Protein AF-A0A9E5FFI0-F1 (afdb_monomer_lite)

pLDDT: mean 87.16, std 18.28, range [44.31, 98.38]

Sequence (110 aa):
LERSYRDVLLSYFRDPPAANQAIESFVNTAFFSDLPIPKAVEIHMNLVDGWSKQLLLEGHKSEFLQDYRLALLDVIAHLCEMYRRSIPPDGASGQQGRLRDPYIRQAEMS

Structure (mmCIF, N/CA/C/O backbone):
data_AF-A0A9E5FFI0-F1
#
_entry.id   AF-A0A9E5FFI0-F1
#
loop_
_atom_site.group_PDB
_atom_site.id
_atom_site.type_symbol
_atom_site.label_atom_id
_atom_site.label_alt_id
_atom_site.label_comp_id
_atom_site.label_asym_id
_atom_site.label_entity_id
_atom_site.label_seq_id
_atom_site.pdbx_PDB_ins_code
_atom_site.Cartn_x
_atom_site.Cartn_y
_atom_site.Cartn_z
_atom_site.occupancy
_atom_site.B_iso_or_equiv
_atom_site.auth_seq_id
_atom_site.auth_comp_id
_atom_site.auth_asym_id
_atom_site.auth_atom_id
_atom_site.pdbx_PDB_model_num
ATOM 1 N N . LEU A 1 1 ? 3.965 -9.416 1.006 1.00 89.38 1 LEU A N 1
ATOM 2 C CA . LEU A 1 1 ? 3.607 -8.076 0.487 1.00 89.38 1 LEU A CA 1
ATOM 3 C C . LEU A 1 1 ? 2.566 -7.381 1.360 1.00 89.38 1 LEU A C 1
ATOM 5 O O . LEU A 1 1 ? 2.850 -6.279 1.797 1.00 89.38 1 LEU A O 1
ATOM 9 N N . GLU A 1 2 ? 1.442 -8.019 1.711 1.00 94.56 2 GLU A N 1
ATOM 10 C CA . GLU A 1 2 ? 0.411 -7.404 2.578 1.00 94.56 2 GLU A CA 1
ATOM 11 C C . GLU A 1 2 ? 0.945 -6.861 3.909 1.00 94.56 2 GLU A C 1
ATOM 13 O O . GLU A 1 2 ? 0.635 -5.734 4.267 1.00 94.56 2 GLU A O 1
ATOM 18 N N . ARG A 1 3 ? 1.796 -7.618 4.620 1.00 95.62 3 ARG A N 1
ATOM 19 C CA . ARG A 1 3 ? 2.419 -7.149 5.872 1.00 95.62 3 ARG A CA 1
ATOM 20 C C . ARG A 1 3 ? 3.229 -5.862 5.677 1.00 95.62 3 ARG A C 1
ATOM 22 O O . ARG A 1 3 ? 3.053 -4.922 6.431 1.00 95.62 3 ARG A O 1
ATOM 29 N N . SER A 1 4 ? 4.058 -5.813 4.638 1.00 96.25 4 SER A N 1
ATOM 30 C CA . SER A 1 4 ? 4.871 -4.633 4.320 1.00 96.25 4 SER A CA 1
ATOM 31 C C . SER A 1 4 ? 4.001 -3.446 3.888 1.00 96.25 4 SER A C 1
ATOM 33 O O . SER A 1 4 ? 4.243 -2.325 4.319 1.00 96.25 4 SER A O 1
ATOM 35 N N . TYR A 1 5 ? 2.928 -3.683 3.127 1.00 97.94 5 TYR A N 1
ATOM 36 C CA . TYR A 1 5 ? 1.969 -2.629 2.785 1.00 97.94 5 TYR A CA 1
ATOM 37 C C . TYR A 1 5 ? 1.193 -2.131 4.014 1.00 97.94 5 TYR A C 1
ATOM 39 O O . TYR A 1 5 ? 0.910 -0.945 4.149 1.00 97.94 5 TYR A O 1
ATOM 47 N N . ARG A 1 6 ? 0.877 -3.022 4.957 1.00 97.62 6 ARG A N 1
ATOM 48 C CA . ARG A 1 6 ? 0.283 -2.648 6.243 1.00 97.62 6 ARG A CA 1
ATOM 49 C C . ARG A 1 6 ? 1.204 -1.705 7.018 1.00 97.62 6 ARG A C 1
ATOM 51 O O . ARG A 1 6 ? 0.713 -0.734 7.586 1.00 97.62 6 ARG A O 1
ATOM 58 N N . ASP A 1 7 ? 2.511 -1.957 7.006 1.00 97.56 7 ASP A N 1
ATOM 59 C CA . ASP A 1 7 ? 3.501 -1.091 7.655 1.00 97.56 7 ASP A CA 1
ATOM 60 C C . ASP A 1 7 ? 3.550 0.304 7.007 1.00 97.56 7 ASP A C 1
ATOM 62 O O . ASP A 1 7 ? 3.625 1.296 7.733 1.00 97.56 7 ASP A O 1
ATOM 66 N N . VAL A 1 8 ? 3.399 0.401 5.675 1.00 98.12 8 VAL A N 1
ATOM 67 C CA . VAL A 1 8 ? 3.214 1.686 4.968 1.00 98.12 8 VAL A CA 1
ATOM 68 C C . VAL A 1 8 ? 2.024 2.440 5.551 1.00 98.12 8 VAL A C 1
ATOM 70 O O . VAL A 1 8 ? 2.175 3.557 6.031 1.00 98.12 8 VAL A O 1
ATOM 73 N N . LEU A 1 9 ? 0.844 1.820 5.578 1.00 97.69 9 LEU A N 1
ATOM 74 C CA . LEU A 1 9 ? -0.371 2.486 6.053 1.00 97.69 9 LEU A CA 1
ATOM 75 C C . LEU A 1 9 ? -0.285 2.887 7.539 1.00 97.69 9 LEU A C 1
ATOM 77 O O . LEU A 1 9 ? -0.716 3.971 7.921 1.00 97.69 9 LEU A O 1
ATOM 81 N N . LEU A 1 10 ? 0.295 2.047 8.398 1.00 96.81 10 LEU A N 1
ATOM 82 C CA . LEU A 1 10 ? 0.407 2.346 9.832 1.00 96.81 10 LEU A CA 1
ATOM 83 C C . LEU A 1 10 ? 1.400 3.475 10.146 1.00 96.81 10 LEU A C 1
ATOM 85 O O . LEU A 1 10 ? 1.272 4.131 11.182 1.00 96.81 10 LEU A O 1
ATOM 89 N N . SER A 1 11 ? 2.395 3.683 9.284 1.00 97.50 11 SER A N 1
ATOM 90 C CA . SER A 1 11 ? 3.410 4.729 9.445 1.00 97.50 11 SER A CA 1
ATOM 91 C C . SER A 1 11 ? 3.055 6.030 8.716 1.00 97.50 11 SER A C 1
ATOM 93 O O . SER A 1 11 ? 3.436 7.093 9.202 1.00 97.50 11 SER A O 1
ATOM 95 N N . TYR A 1 12 ? 2.262 5.969 7.636 1.00 97.75 12 TYR A N 1
ATOM 96 C CA . TYR A 1 12 ? 2.086 7.049 6.652 1.00 97.75 12 TYR A CA 1
ATOM 97 C C . TYR A 1 12 ? 1.795 8.435 7.241 1.00 97.75 12 TYR A C 1
ATOM 99 O O . TYR A 1 12 ? 2.487 9.400 6.935 1.00 97.75 12 TYR A O 1
ATOM 107 N N . PHE A 1 13 ? 0.799 8.540 8.124 1.00 95.88 13 PHE A N 1
ATOM 108 C CA . PHE A 1 13 ? 0.423 9.816 8.749 1.00 95.88 13 PHE A CA 1
ATOM 109 C C . PHE A 1 13 ? 1.109 10.072 10.097 1.00 95.88 13 PHE A C 1
ATOM 111 O O . PHE A 1 13 ? 0.949 11.146 10.673 1.00 95.88 13 PHE A O 1
ATOM 118 N N . ARG A 1 14 ? 1.835 9.085 10.634 1.00 95.81 14 ARG A N 1
ATOM 119 C CA . ARG A 1 14 ? 2.380 9.128 11.997 1.00 95.81 14 ARG A CA 1
ATOM 120 C C . ARG A 1 14 ? 3.851 9.528 12.031 1.00 95.81 14 ARG A C 1
ATOM 122 O O . ARG A 1 14 ? 4.257 10.239 12.943 1.00 95.81 14 ARG A O 1
ATOM 129 N N . ASP A 1 15 ? 4.640 9.029 11.087 1.00 97.69 15 ASP A N 1
ATOM 130 C CA . ASP A 1 15 ? 6.098 9.142 11.093 1.00 97.69 15 ASP A CA 1
ATOM 131 C C . ASP A 1 15 ? 6.613 9.193 9.642 1.00 97.69 15 ASP A C 1
ATOM 133 O O . ASP A 1 15 ? 6.734 8.142 9.007 1.00 97.69 15 ASP A O 1
ATOM 137 N N . PRO A 1 16 ? 6.882 10.396 9.089 1.00 94.94 16 PRO A N 1
ATOM 138 C CA . PRO A 1 16 ? 7.287 10.537 7.691 1.00 94.94 16 PRO A CA 1
ATOM 139 C C . PRO A 1 16 ? 8.587 9.790 7.333 1.00 94.94 16 PRO A C 1
ATOM 141 O O . PRO A 1 16 ? 8.606 9.117 6.302 1.00 94.94 16 PRO A O 1
ATOM 144 N N . PRO A 1 17 ? 9.660 9.823 8.154 1.00 97.38 17 PRO A N 1
ATOM 145 C CA . PRO A 1 17 ? 10.828 8.969 7.932 1.00 97.38 17 PRO A CA 1
ATOM 146 C C . PRO A 1 17 ? 10.496 7.473 7.849 1.00 97.38 17 PRO A C 1
ATOM 148 O O . PRO A 1 17 ? 10.935 6.802 6.911 1.00 97.38 17 PRO A O 1
ATOM 151 N N . ALA A 1 18 ? 9.707 6.947 8.792 1.00 97.25 18 ALA A N 1
ATOM 152 C CA . ALA A 1 18 ? 9.332 5.532 8.783 1.00 97.25 18 ALA A CA 1
ATOM 153 C C . ALA A 1 18 ? 8.425 5.178 7.593 1.00 97.25 18 ALA A C 1
ATOM 155 O O . ALA A 1 18 ? 8.568 4.102 7.013 1.00 97.25 18 ALA A O 1
ATOM 156 N N . ALA A 1 19 ? 7.528 6.088 7.204 1.00 97.38 19 ALA A N 1
ATOM 157 C CA . ALA A 1 19 ? 6.662 5.934 6.041 1.00 97.38 19 ALA A CA 1
ATOM 158 C C . ALA A 1 19 ? 7.470 5.812 4.749 1.00 97.38 19 ALA A C 1
ATOM 160 O O . ALA A 1 19 ? 7.262 4.866 3.991 1.00 97.38 19 ALA A O 1
ATOM 161 N N . ASN A 1 20 ? 8.442 6.703 4.537 1.00 96.81 20 ASN A N 1
ATOM 162 C CA . ASN A 1 20 ? 9.316 6.654 3.366 1.00 96.81 20 ASN A CA 1
ATOM 163 C C . ASN A 1 20 ? 10.071 5.322 3.294 1.00 96.81 20 ASN A C 1
ATOM 165 O O . ASN A 1 20 ? 10.074 4.665 2.256 1.00 96.81 20 ASN A O 1
ATOM 169 N N . GLN A 1 21 ? 10.632 4.865 4.418 1.00 97.69 21 GLN A N 1
ATOM 170 C CA . GLN A 1 21 ? 11.327 3.580 4.473 1.00 97.69 21 GLN A CA 1
ATOM 171 C C . GLN A 1 21 ? 10.389 2.396 4.180 1.00 97.69 21 GLN A C 1
ATOM 173 O O . GLN A 1 21 ? 10.767 1.459 3.472 1.00 97.69 21 GLN A O 1
ATOM 178 N N . ALA A 1 22 ? 9.165 2.421 4.712 1.00 98.25 22 ALA A N 1
ATOM 179 C CA . ALA A 1 22 ? 8.173 1.385 4.455 1.00 98.25 22 ALA A CA 1
ATOM 180 C C . ALA A 1 22 ? 7.748 1.363 2.977 1.00 98.25 22 ALA A C 1
ATOM 182 O O . ALA A 1 22 ? 7.626 0.280 2.399 1.00 98.25 22 ALA A O 1
ATOM 183 N N . ILE A 1 23 ? 7.570 2.537 2.357 1.00 98.12 23 ILE A N 1
ATOM 184 C CA . ILE A 1 23 ? 7.247 2.677 0.931 1.00 98.12 23 ILE A CA 1
ATOM 185 C C . ILE A 1 23 ? 8.385 2.104 0.092 1.00 98.12 23 ILE A C 1
ATOM 187 O O . ILE A 1 23 ? 8.145 1.205 -0.710 1.00 98.12 23 ILE A O 1
ATOM 191 N N . GLU A 1 24 ? 9.624 2.541 0.318 1.00 97.25 24 GLU A N 1
ATOM 192 C CA . GLU A 1 24 ? 10.795 2.028 -0.400 1.00 97.25 24 GLU A CA 1
ATOM 193 C C . GLU A 1 24 ? 10.928 0.506 -0.256 1.00 97.25 24 GLU A C 1
ATOM 195 O O . GLU A 1 24 ? 11.151 -0.204 -1.238 1.00 97.25 24 GLU A O 1
ATOM 200 N N . SER A 1 25 ? 10.750 -0.025 0.956 1.00 97.44 25 SER A N 1
ATOM 201 C CA . SER A 1 25 ? 10.818 -1.465 1.221 1.00 97.44 25 SER A CA 1
ATOM 202 C C . SER A 1 25 ? 9.736 -2.247 0.468 1.00 97.44 25 SER A C 1
ATOM 204 O O . SER A 1 25 ? 10.037 -3.260 -0.182 1.00 97.44 25 SER A O 1
ATOM 206 N N . PHE A 1 26 ? 8.489 -1.768 0.510 1.00 98.12 26 PHE A N 1
ATOM 207 C CA . PHE A 1 26 ? 7.378 -2.380 -0.210 1.00 98.12 26 PHE A CA 1
ATOM 208 C C . PHE A 1 26 ? 7.621 -2.357 -1.721 1.00 98.12 26 PHE A C 1
ATOM 210 O O . PHE A 1 26 ? 7.514 -3.395 -2.375 1.00 98.12 26 PHE A O 1
ATOM 217 N N . VAL A 1 27 ? 7.974 -1.190 -2.263 1.00 97.12 27 VAL A N 1
ATOM 218 C CA . VAL A 1 27 ? 8.130 -0.941 -3.701 1.00 97.12 27 VAL A CA 1
ATOM 219 C C . VAL A 1 27 ? 9.286 -1.758 -4.274 1.00 97.12 27 VAL A C 1
ATOM 221 O O . VAL A 1 27 ? 9.090 -2.434 -5.281 1.00 97.12 27 VAL A O 1
ATOM 224 N N . ASN A 1 28 ? 10.435 -1.813 -3.593 1.00 96.38 28 ASN A N 1
ATOM 225 C CA . ASN A 1 28 ? 11.550 -2.674 -3.997 1.00 96.38 28 ASN A CA 1
ATOM 226 C C . ASN A 1 28 ? 11.124 -4.146 -4.065 1.00 96.38 28 ASN A C 1
ATOM 228 O O . ASN A 1 28 ? 11.339 -4.816 -5.072 1.00 96.38 28 ASN A O 1
ATOM 232 N N . THR A 1 29 ? 10.473 -4.648 -3.011 1.00 96.81 29 THR A N 1
ATOM 233 C CA . THR A 1 29 ? 10.021 -6.047 -2.963 1.00 96.81 29 THR A CA 1
ATOM 234 C C . THR A 1 29 ? 9.007 -6.343 -4.069 1.00 96.81 29 THR A C 1
ATOM 236 O O . THR A 1 29 ? 9.093 -7.380 -4.726 1.00 96.81 29 THR A O 1
ATOM 239 N N . ALA A 1 30 ? 8.050 -5.439 -4.284 1.00 96.44 30 ALA A N 1
ATOM 240 C CA . ALA A 1 30 ? 7.028 -5.556 -5.316 1.00 96.44 30 ALA A CA 1
ATOM 241 C C . ALA A 1 30 ? 7.638 -5.552 -6.726 1.00 96.44 30 ALA A C 1
ATOM 243 O O . ALA A 1 30 ? 7.301 -6.422 -7.524 1.00 96.44 30 ALA A O 1
ATOM 244 N N . PHE A 1 31 ? 8.571 -4.641 -7.004 1.00 95.56 31 PHE A N 1
ATOM 245 C CA . PHE A 1 31 ? 9.262 -4.549 -8.288 1.00 95.56 31 PHE A CA 1
ATOM 246 C C . PHE A 1 31 ? 10.083 -5.810 -8.595 1.00 95.56 31 PHE A C 1
ATOM 248 O O . PHE A 1 31 ? 9.928 -6.398 -9.660 1.00 95.56 31 PHE A O 1
ATOM 255 N N . PHE A 1 32 ? 10.900 -6.291 -7.650 1.00 95.19 32 PHE A N 1
ATOM 256 C CA . PHE A 1 32 ? 11.697 -7.510 -7.858 1.00 95.19 32 PHE A CA 1
ATOM 257 C C . PHE A 1 32 ? 10.858 -8.788 -7.955 1.00 95.19 32 PHE A C 1
ATOM 259 O O . PHE A 1 32 ? 11.339 -9.797 -8.466 1.00 95.19 32 PHE A O 1
ATOM 266 N N . SER A 1 33 ? 9.615 -8.750 -7.472 1.00 94.25 33 SER A N 1
ATOM 267 C CA . SER A 1 33 ? 8.665 -9.860 -7.591 1.00 94.25 33 SER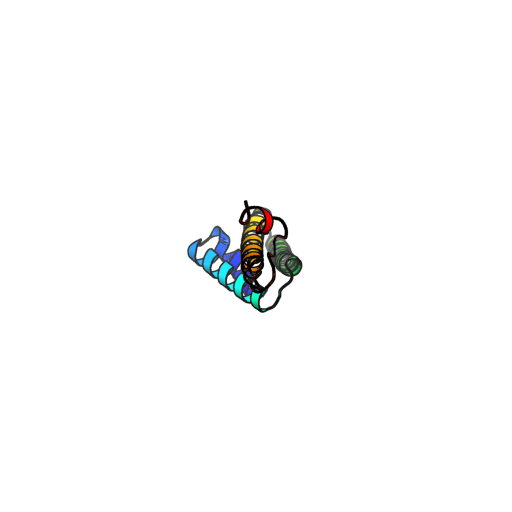 A CA 1
ATOM 268 C C . SER A 1 33 ? 7.775 -9.757 -8.834 1.00 94.25 33 SER A C 1
ATOM 270 O O . SER A 1 33 ? 6.838 -10.545 -8.946 1.00 94.25 33 SER A O 1
ATOM 272 N N . ASP A 1 34 ? 8.020 -8.782 -9.719 1.00 93.25 34 ASP A N 1
ATOM 273 C CA . ASP A 1 34 ? 7.190 -8.475 -10.893 1.00 93.25 34 ASP A CA 1
ATOM 274 C C . ASP A 1 34 ? 5.700 -8.302 -10.539 1.00 93.25 34 ASP A C 1
ATOM 276 O O . ASP A 1 34 ? 4.795 -8.833 -11.183 1.00 93.25 34 ASP A O 1
ATOM 280 N N . LEU A 1 35 ? 5.425 -7.601 -9.430 1.00 92.00 35 LEU A N 1
ATOM 281 C CA . LEU A 1 35 ? 4.064 -7.398 -8.947 1.00 92.00 35 LEU A CA 1
ATOM 282 C C . LEU A 1 35 ? 3.293 -6.472 -9.908 1.00 92.00 35 LEU A C 1
ATOM 284 O O . LEU A 1 35 ? 3.662 -5.297 -10.049 1.00 92.00 35 LEU A O 1
ATOM 288 N N . PRO A 1 36 ? 2.159 -6.919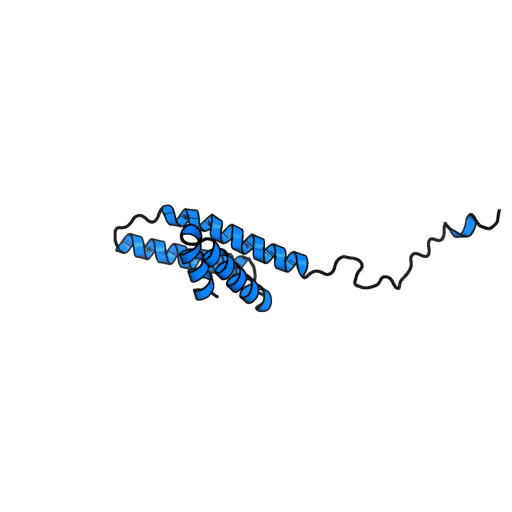 -10.481 1.00 92.56 36 PRO A N 1
ATOM 289 C CA . PRO A 1 36 ? 1.321 -6.047 -11.292 1.00 92.56 36 PRO A CA 1
ATOM 290 C C . PRO A 1 36 ? 0.748 -4.900 -10.450 1.00 92.56 36 PRO A C 1
ATOM 292 O O . PRO A 1 36 ? 0.234 -5.133 -9.354 1.00 92.56 36 PRO A O 1
ATOM 295 N N . ILE A 1 37 ? 0.743 -3.671 -10.978 1.00 91.88 37 ILE A N 1
ATOM 296 C CA . ILE A 1 37 ? 0.165 -2.492 -10.297 1.00 91.88 37 ILE A CA 1
ATOM 297 C C . ILE A 1 37 ? -1.266 -2.743 -9.774 1.00 91.88 37 ILE A C 1
ATOM 299 O O . ILE A 1 37 ? -1.528 -2.411 -8.614 1.00 91.88 37 ILE A O 1
ATOM 303 N N . PRO A 1 38 ? -2.188 -3.386 -10.528 1.00 95.06 38 PRO A N 1
ATOM 304 C CA . PRO A 1 38 ? -3.522 -3.701 -10.012 1.00 95.06 38 PRO A CA 1
ATOM 305 C C . PRO A 1 38 ? -3.506 -4.548 -8.733 1.00 95.06 38 PRO A C 1
ATOM 307 O O . PRO A 1 38 ? -4.389 -4.404 -7.892 1.00 95.06 38 PRO A O 1
ATOM 310 N N . LYS A 1 39 ? -2.482 -5.390 -8.535 1.00 95.50 39 LYS A N 1
ATOM 311 C CA . LYS A 1 39 ? -2.347 -6.203 -7.323 1.00 95.50 39 LYS A CA 1
ATOM 312 C C . LYS A 1 39 ? -1.982 -5.361 -6.099 1.00 95.50 39 LYS A C 1
ATOM 314 O O . LYS A 1 39 ? -2.437 -5.672 -5.003 1.00 95.50 39 LYS A O 1
ATOM 319 N N . ALA A 1 40 ? -1.222 -4.275 -6.262 1.00 95.25 40 ALA A N 1
ATOM 320 C CA . ALA A 1 40 ? -0.969 -3.323 -5.177 1.00 95.25 40 ALA A CA 1
ATOM 321 C C . ALA A 1 40 ? -2.259 -2.596 -4.750 1.00 95.25 40 ALA A C 1
ATOM 323 O O . ALA A 1 40 ? -2.508 -2.427 -3.557 1.00 95.25 40 ALA A O 1
ATOM 324 N N . VAL A 1 41 ? -3.115 -2.244 -5.719 1.00 97.31 41 VAL A N 1
ATOM 325 C CA . VAL A 1 41 ? -4.451 -1.681 -5.454 1.00 97.31 41 VAL A CA 1
ATOM 326 C C . VAL A 1 41 ? -5.332 -2.690 -4.715 1.00 97.31 41 VAL A C 1
ATOM 328 O O . VAL A 1 41 ? -5.986 -2.330 -3.742 1.00 97.31 41 VAL A O 1
ATOM 331 N N . GLU A 1 42 ? -5.324 -3.957 -5.128 1.00 97.94 42 GLU A N 1
ATOM 332 C CA . GLU A 1 42 ? -6.078 -5.020 -4.452 1.00 97.94 42 GLU A CA 1
ATOM 333 C C . GLU A 1 42 ? -5.645 -5.183 -2.985 1.00 97.94 42 GLU A C 1
ATOM 335 O O . GLU A 1 42 ? -6.489 -5.200 -2.092 1.00 97.94 42 GLU A O 1
ATOM 340 N N . ILE A 1 43 ? -4.332 -5.227 -2.720 1.00 97.88 43 ILE A N 1
ATOM 341 C CA . ILE A 1 43 ? -3.780 -5.301 -1.356 1.00 97.88 43 ILE A CA 1
ATOM 342 C C . ILE A 1 43 ? -4.270 -4.122 -0.506 1.00 97.88 43 ILE A C 1
ATOM 344 O O . ILE A 1 43 ? -4.701 -4.319 0.632 1.00 97.88 43 ILE A O 1
ATOM 348 N N . HIS A 1 44 ? -4.233 -2.907 -1.058 1.00 98.06 44 HIS A N 1
ATOM 349 C CA . HIS A 1 44 ? -4.737 -1.714 -0.385 1.00 98.06 44 HIS A CA 1
ATOM 350 C C . HIS A 1 44 ? -6.220 -1.840 -0.026 1.00 98.06 44 HIS A C 1
ATOM 352 O O . HIS A 1 44 ? -6.595 -1.627 1.127 1.00 98.06 44 HIS A O 1
ATOM 358 N N . MET A 1 45 ? -7.054 -2.218 -0.999 1.00 97.56 45 MET A N 1
ATOM 359 C CA . MET A 1 45 ? -8.500 -2.335 -0.807 1.00 97.56 45 MET A CA 1
ATOM 360 C C . MET A 1 45 ? -8.844 -3.386 0.247 1.00 97.56 45 MET A C 1
ATOM 362 O O . MET A 1 45 ? -9.661 -3.113 1.121 1.00 97.56 45 MET A O 1
ATOM 366 N N . ASN A 1 46 ? -8.176 -4.543 0.227 1.00 98.12 46 ASN A N 1
ATOM 367 C CA . ASN A 1 46 ? -8.403 -5.608 1.204 1.00 98.12 46 ASN A CA 1
ATOM 368 C C . ASN A 1 46 ? -8.070 -5.161 2.637 1.00 98.12 46 ASN A C 1
ATOM 370 O O . ASN A 1 46 ? -8.811 -5.471 3.571 1.00 98.12 46 ASN A O 1
ATOM 374 N N . LEU A 1 47 ? -6.977 -4.413 2.824 1.00 98.00 47 LEU A N 1
ATOM 375 C CA . LEU A 1 47 ? -6.586 -3.898 4.140 1.00 98.00 47 LEU A CA 1
ATOM 376 C C . LEU A 1 47 ? -7.547 -2.815 4.640 1.00 98.00 47 LEU A C 1
ATOM 378 O O . LEU A 1 47 ? -7.995 -2.880 5.784 1.00 98.00 47 LEU A O 1
ATOM 382 N N . VAL A 1 48 ? -7.890 -1.849 3.785 1.00 97.19 48 VAL A N 1
ATOM 383 C CA . VAL A 1 48 ? -8.798 -0.749 4.138 1.00 97.19 48 VAL A CA 1
ATOM 384 C C . VAL A 1 48 ? -10.210 -1.261 4.431 1.00 97.19 48 VAL A C 1
ATOM 386 O O . VAL A 1 48 ? -10.803 -0.864 5.433 1.00 97.19 48 VAL A O 1
ATOM 389 N N . ASP A 1 49 ? -10.737 -2.180 3.620 1.00 97.25 49 ASP A N 1
ATOM 390 C CA . ASP A 1 49 ? -12.038 -2.817 3.861 1.00 97.25 49 ASP A CA 1
ATOM 391 C C . ASP A 1 49 ? -12.031 -3.636 5.161 1.00 97.25 49 ASP A C 1
ATOM 393 O O . ASP A 1 49 ? -12.940 -3.514 5.987 1.00 97.25 49 ASP A O 1
ATOM 397 N N . GLY A 1 50 ? -10.964 -4.408 5.399 1.00 97.31 50 GLY A N 1
ATOM 398 C CA . GLY A 1 50 ? -10.777 -5.159 6.640 1.00 97.31 50 GLY A CA 1
ATOM 399 C C . GLY A 1 50 ? -10.785 -4.263 7.882 1.00 97.31 50 GLY A C 1
ATOM 400 O O . GLY A 1 50 ? -11.494 -4.550 8.848 1.00 97.31 50 GLY A O 1
ATOM 401 N N . TRP A 1 51 ? -10.060 -3.143 7.849 1.00 96.88 51 TRP A N 1
ATOM 402 C CA . TRP A 1 51 ? -10.058 -2.168 8.942 1.00 96.88 51 TRP A CA 1
ATOM 403 C C . TRP A 1 51 ? -11.391 -1.452 9.105 1.00 96.88 51 TRP A C 1
ATOM 405 O O . TRP A 1 51 ? -11.830 -1.257 10.234 1.00 96.88 51 TRP A O 1
ATOM 415 N N . SER A 1 52 ? -12.074 -1.109 8.011 1.00 96.88 52 SER A N 1
ATOM 416 C CA . SER A 1 52 ? -13.398 -0.489 8.092 1.00 96.88 52 SER A CA 1
ATOM 417 C C . SER A 1 52 ? -14.401 -1.413 8.780 1.00 96.88 52 SER A C 1
ATOM 419 O O . SER A 1 52 ? -15.152 -0.968 9.647 1.00 96.88 52 SER A O 1
ATOM 421 N N . LYS A 1 53 ? -14.396 -2.708 8.435 1.00 97.25 53 LYS A N 1
ATOM 422 C CA . LYS A 1 53 ? -15.235 -3.722 9.091 1.00 97.25 53 LYS A CA 1
ATOM 423 C C . LYS A 1 53 ? -14.902 -3.853 10.574 1.00 97.25 53 LYS A C 1
ATOM 425 O O . LYS A 1 53 ? -15.814 -3.893 11.393 1.00 97.25 53 LYS A O 1
ATOM 430 N N . GLN A 1 54 ? -13.615 -3.890 10.919 1.00 97.19 54 GLN A N 1
ATOM 431 C CA . GLN A 1 54 ? -13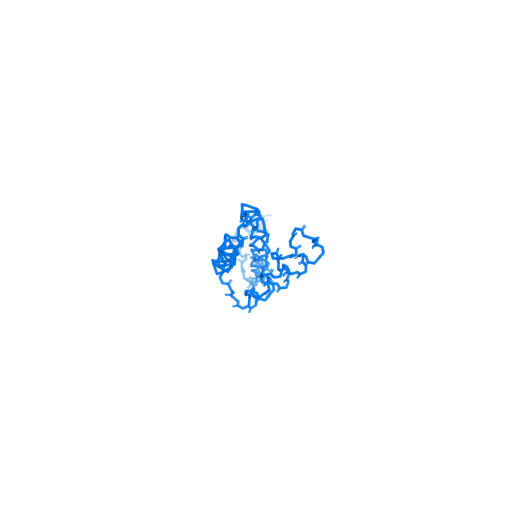.178 -3.994 12.308 1.00 97.19 54 GLN A CA 1
ATOM 432 C C . GLN A 1 54 ? -13.604 -2.770 13.136 1.00 97.19 54 GLN A C 1
ATOM 434 O O . GLN A 1 54 ? -14.216 -2.930 14.187 1.00 97.19 54 GLN A O 1
ATOM 439 N N . LEU A 1 55 ? -13.363 -1.554 12.639 1.00 96.69 55 LEU A N 1
ATOM 440 C CA . LEU A 1 55 ? -13.753 -0.317 13.324 1.00 96.69 55 LEU A CA 1
ATOM 441 C C . LEU A 1 55 ? -15.267 -0.221 13.517 1.00 96.69 55 LEU A C 1
ATOM 443 O O . LEU A 1 55 ? -15.720 0.202 14.577 1.00 96.69 55 LEU A O 1
ATOM 447 N N . LEU A 1 56 ? -16.050 -0.657 12.526 1.00 95.56 56 LEU A N 1
ATOM 448 C CA . LEU A 1 56 ? -17.505 -0.696 12.637 1.00 95.56 56 LEU A CA 1
ATOM 449 C C . LEU A 1 56 ? -17.968 -1.625 13.771 1.00 95.56 56 LEU A C 1
ATOM 451 O O . LEU A 1 56 ? -18.882 -1.266 14.510 1.00 95.56 56 LEU A O 1
ATOM 455 N N . LEU A 1 57 ? -17.327 -2.789 13.934 1.00 97.19 57 LEU A N 1
ATOM 456 C CA . LEU A 1 57 ? -17.612 -3.718 15.036 1.00 97.19 57 LEU A CA 1
ATOM 457 C C . LEU A 1 57 ? -17.231 -3.137 16.405 1.00 97.19 57 LEU A C 1
ATOM 459 O O . LEU A 1 57 ? -17.912 -3.398 17.392 1.00 97.19 57 LEU A O 1
ATOM 463 N N . GLU A 1 58 ? -16.172 -2.332 16.458 1.00 96.75 58 GLU A N 1
ATOM 464 C CA . GLU A 1 58 ? -15.718 -1.632 17.666 1.00 96.75 58 GLU A CA 1
ATOM 465 C C . GLU A 1 58 ? -16.535 -0.354 17.962 1.00 96.75 58 GLU A C 1
ATOM 467 O O . GLU A 1 58 ? -16.345 0.284 18.996 1.00 96.75 58 GLU A O 1
ATOM 472 N N . GLY A 1 59 ? -17.470 0.027 17.082 1.00 96.00 59 GLY A N 1
ATOM 473 C CA . GLY A 1 59 ? -18.285 1.238 17.225 1.00 96.00 59 GLY A CA 1
ATOM 474 C C . GLY A 1 59 ? -17.540 2.536 16.890 1.00 96.00 59 GLY A C 1
ATOM 475 O O . GLY A 1 59 ? -17.973 3.624 17.279 1.00 96.00 59 GLY A O 1
ATOM 476 N N . HIS A 1 60 ? -16.422 2.444 16.171 1.00 96.62 60 HIS A N 1
ATOM 477 C CA . HIS A 1 60 ? -15.609 3.574 15.737 1.00 96.62 60 HIS A CA 1
ATOM 478 C C . HIS A 1 60 ? -15.960 4.031 14.314 1.00 96.62 60 HIS A C 1
ATOM 480 O O . HIS A 1 60 ? -16.414 3.262 13.467 1.00 96.62 60 HIS A O 1
ATOM 486 N N . LYS A 1 61 ? -15.722 5.317 14.028 1.00 93.56 61 LYS A N 1
ATOM 487 C CA . LYS A 1 61 ? -15.862 5.869 12.673 1.00 93.56 61 LYS A CA 1
ATOM 488 C C . LYS A 1 61 ? -14.686 5.420 11.805 1.00 93.56 61 LYS A C 1
ATOM 490 O O . LYS A 1 61 ? -13.548 5.465 12.259 1.00 93.56 61 LYS A O 1
ATOM 495 N N . SER A 1 62 ? -14.951 5.074 10.547 1.00 95.56 62 SER A N 1
ATOM 496 C CA . SER A 1 62 ? -13.933 4.647 9.574 1.00 95.56 62 SER A CA 1
ATOM 497 C C . SER A 1 62 ? -13.714 5.634 8.419 1.00 95.56 62 SER A C 1
ATOM 499 O O . SER A 1 62 ? -12.975 5.335 7.487 1.00 95.56 62 SER A O 1
ATOM 501 N N . GLU A 1 63 ? -14.322 6.824 8.466 1.00 95.12 63 GLU A N 1
ATOM 502 C CA . GLU A 1 63 ? -14.272 7.815 7.376 1.00 95.12 63 GLU A CA 1
ATOM 503 C C . GLU A 1 63 ? -12.840 8.278 7.053 1.00 95.12 63 GLU A C 1
ATOM 505 O O . GLU A 1 63 ? -12.490 8.424 5.884 1.00 95.12 63 GLU A O 1
ATOM 510 N N . PHE A 1 64 ? -11.978 8.378 8.072 1.00 94.81 64 PHE A N 1
ATOM 511 C CA . PHE A 1 64 ? -10.559 8.726 7.919 1.00 94.81 64 PHE A CA 1
ATOM 512 C C . PHE A 1 64 ? -9.769 7.713 7.076 1.00 94.81 64 PHE A C 1
ATOM 514 O O . PHE A 1 64 ? -8.719 8.042 6.532 1.00 94.81 64 PHE A O 1
ATOM 521 N N . LEU A 1 65 ? -10.253 6.471 6.930 1.00 96.56 65 LEU A N 1
ATOM 522 C CA . LEU A 1 65 ? -9.570 5.471 6.110 1.00 96.56 65 LEU A CA 1
ATOM 523 C C . LEU A 1 65 ? -9.499 5.883 4.632 1.00 96.56 65 LEU A C 1
ATOM 525 O O . LEU A 1 65 ? -8.659 5.370 3.896 1.00 96.56 65 LEU A O 1
ATOM 529 N N . GLN A 1 66 ? -10.351 6.814 4.190 1.00 96.12 66 GLN A N 1
ATOM 530 C CA . GLN A 1 66 ? -10.294 7.367 2.838 1.00 96.12 66 GLN A CA 1
ATOM 531 C C . GLN A 1 66 ? -8.999 8.147 2.575 1.00 96.12 66 GLN A C 1
ATOM 533 O O . GLN A 1 66 ? -8.540 8.174 1.431 1.00 96.12 66 GLN A O 1
ATOM 538 N N . ASP A 1 67 ? -8.369 8.700 3.612 1.00 97.25 67 ASP A N 1
ATOM 539 C CA . ASP A 1 67 ? -7.121 9.459 3.488 1.00 97.25 67 ASP A CA 1
ATOM 540 C C . ASP A 1 67 ? -5.952 8.556 3.067 1.00 97.25 67 ASP A C 1
ATOM 542 O O . ASP A 1 67 ? -5.019 9.001 2.396 1.00 97.25 67 ASP A O 1
ATOM 546 N N . TYR A 1 68 ? -6.035 7.245 3.333 1.00 97.81 68 TYR A N 1
ATOM 547 C CA . TYR A 1 68 ? -5.039 6.274 2.871 1.00 97.81 68 TYR A CA 1
ATOM 548 C C . TYR A 1 68 ? -4.958 6.140 1.346 1.00 97.81 68 TYR A C 1
ATOM 550 O O . TYR A 1 68 ? -3.984 5.580 0.839 1.00 97.81 68 TYR A O 1
ATOM 558 N N . ARG A 1 69 ? -5.902 6.709 0.586 1.00 97.88 69 ARG A N 1
ATOM 559 C CA . ARG A 1 69 ? -5.758 6.854 -0.871 1.00 97.88 69 ARG A CA 1
ATOM 560 C C . ARG A 1 69 ? -4.488 7.621 -1.246 1.00 97.88 69 ARG A C 1
ATOM 562 O O . ARG A 1 69 ? -3.900 7.317 -2.279 1.00 97.88 69 ARG A O 1
ATOM 569 N N . LEU A 1 70 ? -4.038 8.556 -0.405 1.00 98.06 70 LEU A N 1
ATOM 570 C CA . LEU A 1 70 ? -2.764 9.255 -0.594 1.00 98.06 70 LEU A CA 1
AT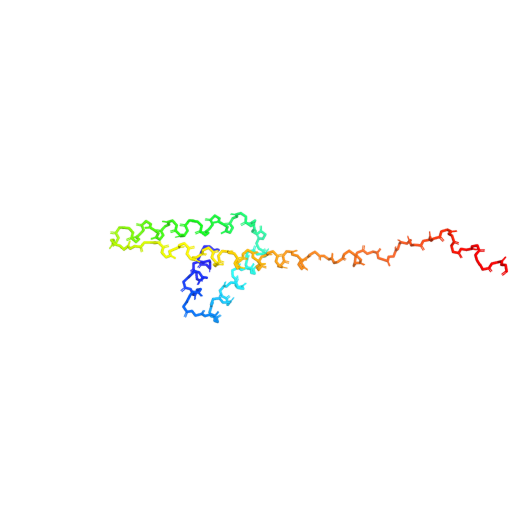OM 571 C C . LEU A 1 70 ? -1.576 8.289 -0.510 1.00 98.06 70 LEU A C 1
ATOM 573 O O . LEU A 1 70 ? -0.728 8.296 -1.396 1.00 98.06 70 LEU A O 1
ATOM 577 N N . ALA A 1 71 ? -1.574 7.377 0.467 1.00 97.94 71 ALA A N 1
ATOM 578 C CA . ALA A 1 71 ? -0.548 6.340 0.583 1.00 97.94 71 ALA A CA 1
ATOM 579 C C . ALA A 1 71 ? -0.535 5.394 -0.631 1.00 97.94 71 ALA A C 1
ATOM 581 O O . ALA A 1 71 ? 0.529 5.003 -1.109 1.00 97.94 71 ALA A O 1
ATOM 582 N N . LEU A 1 72 ? -1.711 5.047 -1.169 1.00 98.31 72 LEU A N 1
ATOM 583 C CA . LEU A 1 72 ? -1.801 4.260 -2.401 1.00 98.31 72 LEU A CA 1
ATOM 584 C C . LEU A 1 72 ? -1.209 5.003 -3.602 1.00 98.31 72 LEU A C 1
ATOM 586 O O . LEU A 1 72 ? -0.443 4.407 -4.358 1.00 98.31 72 LEU A O 1
ATOM 590 N N . LEU A 1 73 ? -1.554 6.281 -3.774 1.00 98.38 73 LEU A N 1
ATOM 591 C CA . LEU A 1 73 ? -1.012 7.111 -4.850 1.00 98.38 73 LEU A CA 1
ATOM 592 C C . LEU A 1 73 ? 0.512 7.193 -4.773 1.00 98.38 73 LEU A C 1
ATOM 594 O O . LEU A 1 73 ? 1.176 7.046 -5.796 1.00 98.38 73 LEU A O 1
ATOM 598 N N . ASP A 1 74 ? 1.052 7.362 -3.571 1.00 97.94 74 ASP A N 1
ATOM 599 C CA . ASP A 1 74 ? 2.488 7.468 -3.342 1.00 97.94 74 ASP A CA 1
ATOM 600 C C . ASP A 1 74 ? 3.223 6.166 -3.699 1.00 97.94 74 ASP A C 1
ATOM 602 O O . ASP A 1 74 ? 4.190 6.163 -4.463 1.00 97.94 74 ASP A O 1
ATOM 606 N N . VAL A 1 75 ? 2.697 5.019 -3.255 1.00 97.88 75 VAL A N 1
ATOM 607 C CA . VAL A 1 75 ? 3.240 3.700 -3.616 1.00 97.88 75 VAL A CA 1
ATOM 608 C C . VAL A 1 75 ? 3.182 3.451 -5.127 1.00 97.88 75 VAL A C 1
ATOM 610 O O . VAL A 1 75 ? 4.152 2.956 -5.704 1.00 97.88 75 VAL A O 1
ATOM 613 N N . ILE A 1 76 ? 2.066 3.785 -5.786 1.00 97.44 76 ILE A N 1
ATOM 614 C CA . ILE A 1 76 ? 1.937 3.631 -7.243 1.00 97.44 76 ILE A CA 1
ATOM 615 C C . ILE A 1 76 ? 2.934 4.540 -7.962 1.00 97.44 76 ILE A C 1
ATOM 617 O O . ILE A 1 76 ? 3.581 4.088 -8.903 1.00 97.44 76 ILE A O 1
ATOM 621 N N . ALA A 1 77 ? 3.096 5.789 -7.521 1.00 97.25 77 ALA A N 1
ATOM 622 C CA . ALA A 1 77 ? 4.056 6.718 -8.105 1.00 97.25 77 ALA A CA 1
ATOM 623 C C . ALA A 1 77 ? 5.490 6.173 -8.018 1.00 97.25 77 ALA A C 1
ATOM 625 O O . ALA A 1 77 ? 6.207 6.175 -9.020 1.00 97.25 77 ALA A O 1
ATOM 626 N N . HIS A 1 78 ? 5.879 5.625 -6.865 1.00 96.62 78 HIS A N 1
ATOM 627 C CA . HIS A 1 78 ? 7.186 4.996 -6.679 1.00 96.62 78 HIS A CA 1
ATOM 628 C C . HIS A 1 78 ? 7.377 3.758 -7.568 1.00 96.62 78 HIS A C 1
ATOM 630 O O . HIS A 1 78 ? 8.431 3.607 -8.187 1.00 96.62 78 HIS A O 1
ATOM 636 N N . LEU A 1 79 ? 6.365 2.891 -7.689 1.00 95.25 79 LEU A N 1
ATOM 637 C CA . LEU A 1 79 ? 6.425 1.734 -8.593 1.00 95.25 79 LEU A CA 1
ATOM 638 C C . LEU A 1 79 ? 6.552 2.167 -10.054 1.00 95.25 79 LEU A C 1
ATOM 640 O O . LEU A 1 79 ? 7.404 1.653 -10.776 1.00 95.25 79 LEU A O 1
ATOM 644 N N . CYS A 1 80 ? 5.742 3.134 -10.486 1.00 94.50 80 CYS A N 1
ATOM 645 C CA . CYS A 1 80 ? 5.815 3.701 -11.829 1.00 94.50 80 CYS A CA 1
ATOM 646 C C . CYS A 1 80 ? 7.198 4.292 -12.112 1.00 94.50 80 CYS A C 1
ATOM 648 O O . CYS A 1 80 ? 7.737 4.075 -13.193 1.00 94.50 80 CYS A O 1
ATOM 650 N N . GLU A 1 81 ? 7.800 4.989 -11.149 1.00 94.81 81 GLU A N 1
ATOM 651 C CA . GLU A 1 81 ? 9.145 5.537 -11.302 1.00 94.81 81 GLU A CA 1
ATOM 652 C C . GLU A 1 81 ? 10.210 4.435 -11.413 1.00 94.81 81 GLU A C 1
ATOM 654 O O . GLU A 1 81 ? 11.115 4.547 -12.242 1.00 94.81 81 GLU A O 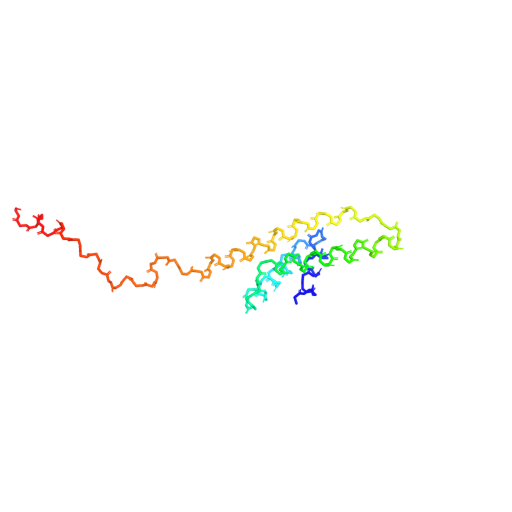1
ATOM 659 N N . MET A 1 82 ? 10.089 3.340 -10.654 1.00 93.62 82 MET A N 1
ATOM 660 C CA . MET A 1 82 ? 10.972 2.177 -10.806 1.00 93.62 82 MET A CA 1
ATOM 661 C C . MET A 1 82 ? 10.838 1.530 -12.189 1.00 93.62 82 MET A C 1
ATOM 663 O O . MET A 1 82 ? 11.850 1.321 -12.858 1.00 93.62 82 MET A O 1
ATOM 667 N N . TYR A 1 83 ? 9.611 1.270 -12.650 1.00 91.75 83 TYR A N 1
ATOM 668 C CA . TYR A 1 83 ? 9.365 0.715 -13.985 1.00 91.75 83 TYR A CA 1
ATOM 669 C C . TYR A 1 83 ? 9.829 1.657 -15.103 1.00 91.75 83 TYR A C 1
ATOM 671 O O . TYR A 1 83 ? 10.370 1.211 -16.108 1.00 91.75 83 TYR A O 1
ATOM 679 N N . ARG A 1 84 ? 9.684 2.974 -14.933 1.00 92.25 84 ARG A N 1
ATOM 680 C CA . ARG A 1 84 ? 10.179 3.959 -15.902 1.00 92.25 84 ARG A CA 1
ATOM 681 C C . ARG A 1 84 ? 11.706 3.940 -16.002 1.00 92.25 84 ARG A C 1
ATOM 683 O O . ARG A 1 84 ? 12.243 4.070 -17.097 1.00 92.25 84 ARG A O 1
ATOM 690 N N . ARG A 1 85 ? 12.406 3.805 -14.869 1.00 92.62 85 ARG A N 1
ATOM 691 C CA . ARG A 1 85 ? 13.879 3.763 -14.802 1.00 92.62 85 ARG A CA 1
ATOM 692 C C . ARG A 1 85 ? 14.472 2.430 -15.253 1.00 92.62 85 ARG A C 1
ATOM 694 O O . ARG A 1 85 ? 15.648 2.400 -15.605 1.00 92.62 85 ARG A O 1
ATOM 701 N N . SER A 1 86 ? 13.703 1.343 -15.212 1.00 90.69 86 SER A N 1
ATOM 702 C CA . SER A 1 86 ? 14.183 0.024 -15.632 1.00 90.69 86 SER A CA 1
ATOM 703 C C . SER A 1 86 ? 14.229 -0.147 -17.150 1.00 90.69 86 SER A C 1
ATOM 705 O O . SER A 1 86 ? 14.921 -1.039 -17.639 1.00 90.69 86 SER A O 1
ATOM 707 N N . ILE A 1 87 ? 13.537 0.714 -17.900 1.00 88.69 87 ILE A N 1
ATOM 708 C CA . ILE A 1 87 ? 13.583 0.741 -19.360 1.00 88.69 87 ILE A CA 1
ATOM 709 C C . ILE A 1 8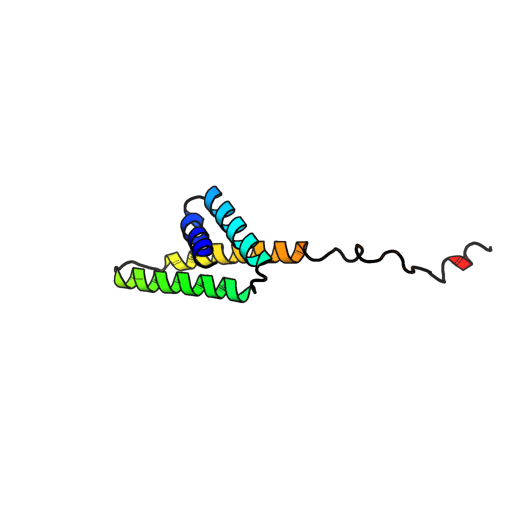7 ? 14.873 1.462 -19.789 1.00 88.69 87 ILE A C 1
ATOM 711 O O . ILE A 1 87 ? 15.053 2.635 -19.444 1.00 88.69 87 ILE A O 1
ATOM 715 N N . PRO A 1 88 ? 15.783 0.803 -20.534 1.00 86.69 88 PRO A N 1
ATOM 716 C CA . PRO A 1 88 ? 16.959 1.468 -21.079 1.00 86.69 88 PRO A CA 1
ATOM 717 C C . PRO A 1 88 ? 16.532 2.649 -21.963 1.00 86.69 88 PRO A C 1
ATOM 719 O O . PRO A 1 88 ? 15.586 2.497 -22.735 1.00 86.69 88 PRO A O 1
ATOM 722 N N . PRO A 1 89 ? 17.207 3.811 -21.897 1.00 80.00 89 PRO A N 1
ATOM 723 C CA . PRO A 1 89 ? 16.905 4.905 -22.809 1.00 80.00 89 PRO A CA 1
ATOM 724 C C . PRO A 1 89 ? 17.115 4.430 -24.249 1.00 80.00 89 PRO A C 1
ATOM 726 O O . PRO A 1 89 ? 18.124 3.774 -24.538 1.00 80.00 89 PRO A O 1
ATOM 729 N N . ASP A 1 90 ? 16.175 4.761 -25.137 1.00 68.19 90 ASP A N 1
ATOM 730 C CA . ASP A 1 90 ? 16.274 4.477 -26.570 1.00 68.19 90 ASP A CA 1
ATOM 731 C C . ASP A 1 90 ? 17.595 5.058 -27.105 1.00 68.19 90 ASP A C 1
ATOM 733 O O . ASP A 1 90 ? 17.747 6.266 -27.288 1.00 68.19 90 ASP A O 1
ATOM 737 N N . GLY A 1 91 ? 18.598 4.191 -27.262 1.00 58.22 91 GLY A N 1
ATOM 738 C CA . GLY A 1 91 ? 19.976 4.566 -27.594 1.00 58.22 91 GLY A CA 1
ATOM 739 C C . GLY A 1 91 ? 21.062 3.732 -26.905 1.00 58.22 91 GLY A C 1
ATOM 740 O O . GLY A 1 91 ? 22.174 3.653 -27.423 1.00 58.22 91 GLY A O 1
ATOM 741 N N . ALA A 1 92 ? 20.764 3.058 -25.787 1.00 54.84 92 ALA A N 1
ATOM 742 C CA . ALA A 1 92 ? 21.739 2.201 -25.093 1.00 54.84 92 ALA A CA 1
ATOM 743 C C . ALA A 1 92 ? 21.863 0.783 -25.692 1.00 54.84 92 ALA A C 1
ATOM 745 O O . ALA A 1 92 ? 22.855 0.092 -25.464 1.00 54.84 92 ALA A O 1
ATOM 746 N N . SER A 1 93 ? 20.899 0.359 -26.508 1.00 52.22 93 SER A N 1
ATOM 747 C CA . SER A 1 93 ? 20.930 -0.884 -27.284 1.00 52.22 93 SER A CA 1
ATOM 748 C C . SER A 1 93 ? 21.104 -0.579 -28.778 1.00 52.22 93 SER A C 1
ATOM 750 O O . SER A 1 93 ? 20.170 -0.656 -29.566 1.00 52.22 93 SER A O 1
ATOM 752 N N . GLY A 1 94 ? 22.336 -0.245 -29.182 1.00 48.75 94 GLY A N 1
ATOM 753 C CA . GLY A 1 94 ? 22.756 -0.367 -30.584 1.00 48.75 94 GLY A CA 1
ATOM 754 C C . GLY A 1 94 ? 22.905 0.922 -31.396 1.00 48.75 94 GLY A C 1
ATOM 755 O O . GLY A 1 94 ? 22.417 0.987 -32.519 1.00 48.75 94 GLY A O 1
ATOM 756 N N . GLN A 1 95 ? 23.716 1.884 -30.945 1.00 45.88 95 GLN A N 1
ATOM 757 C CA . GLN A 1 95 ? 24.459 2.743 -31.884 1.00 45.88 95 GLN A CA 1
ATOM 758 C C . GLN A 1 95 ? 25.739 2.034 -32.361 1.00 45.88 95 GLN A C 1
ATOM 760 O O . GLN A 1 95 ? 26.867 2.455 -32.138 1.00 45.88 95 GLN A O 1
ATOM 765 N N . GLN A 1 96 ? 25.539 0.921 -33.063 1.00 50.03 96 GLN A N 1
ATOM 766 C CA . GLN A 1 96 ? 26.496 0.397 -34.033 1.00 50.03 96 GLN A CA 1
ATOM 767 C C . GLN A 1 96 ? 25.692 -0.058 -35.254 1.00 50.03 96 GLN A C 1
ATOM 769 O O . GLN A 1 96 ? 25.529 -1.238 -35.538 1.00 50.03 96 GLN A O 1
ATOM 774 N N . GLY A 1 97 ? 25.087 0.912 -35.941 1.00 48.00 97 GLY A N 1
ATOM 775 C CA . GLY A 1 97 ? 24.196 0.615 -37.053 1.00 48.00 97 GLY A CA 1
ATOM 776 C C . GLY A 1 97 ? 23.527 1.842 -37.653 1.00 48.00 97 GLY A C 1
ATOM 777 O O . GLY A 1 97 ? 22.365 2.105 -37.388 1.00 48.00 97 GLY A O 1
ATOM 778 N N . ARG A 1 98 ? 24.239 2.500 -38.576 1.00 48.28 98 ARG A N 1
ATOM 779 C CA . ARG A 1 98 ? 23.643 3.114 -39.776 1.00 48.28 98 ARG A CA 1
ATOM 780 C C . ARG A 1 98 ? 22.808 4.391 -39.570 1.00 48.28 98 ARG A C 1
ATOM 782 O O . ARG A 1 98 ? 21.610 4.402 -39.812 1.00 48.28 98 ARG A O 1
ATOM 789 N N . LEU A 1 99 ? 23.500 5.516 -39.408 1.00 45.94 99 LEU A N 1
ATOM 790 C CA . LEU A 1 99 ? 23.154 6.716 -40.180 1.00 45.94 99 LEU A CA 1
ATOM 791 C C . LEU A 1 99 ? 24.153 6.833 -41.336 1.00 45.94 99 LEU A C 1
ATOM 793 O O . LEU A 1 99 ? 25.101 7.608 -41.314 1.00 45.94 99 LEU A O 1
ATOM 797 N N . ARG A 1 100 ? 23.969 5.974 -42.347 1.00 44.94 100 ARG A N 1
ATOM 798 C CA . ARG A 1 100 ? 24.410 6.305 -43.703 1.00 44.94 100 ARG A CA 1
ATOM 799 C C . ARG A 1 100 ? 23.338 7.225 -44.254 1.00 44.94 100 ARG A C 1
ATOM 801 O O . ARG A 1 100 ? 22.352 6.741 -44.795 1.00 44.94 100 ARG A O 1
ATOM 808 N N . ASP A 1 101 ? 23.528 8.515 -44.047 1.00 46.91 101 ASP A N 1
ATOM 809 C CA . ASP A 1 101 ? 22.789 9.539 -44.763 1.00 46.91 101 ASP A CA 1
ATOM 810 C C . ASP A 1 101 ? 23.314 9.570 -46.216 1.00 46.91 101 ASP A C 1
ATOM 812 O O . ASP A 1 101 ? 24.492 9.878 -46.430 1.00 46.91 101 ASP A O 1
ATOM 816 N N . PRO A 1 102 ? 22.520 9.174 -47.230 1.00 50.72 102 PRO A N 1
ATOM 817 C CA . PRO A 1 102 ? 22.956 9.222 -48.622 1.00 50.72 102 PRO A CA 1
ATOM 818 C C . PRO A 1 102 ? 23.077 10.656 -49.167 1.00 50.72 102 PRO A C 1
ATOM 820 O O . PRO A 1 102 ? 23.631 10.823 -50.251 1.00 50.72 102 PRO A O 1
ATOM 823 N N . TYR A 1 103 ? 22.621 11.679 -48.438 1.00 44.41 103 TYR A N 1
ATOM 824 C CA . TYR A 1 103 ? 22.656 13.075 -48.878 1.00 44.41 103 TYR A CA 1
ATOM 825 C C . TYR A 1 103 ? 23.947 13.818 -48.506 1.00 44.41 103 TYR A C 1
ATOM 827 O O . TYR A 1 103 ? 24.312 14.780 -49.179 1.00 44.41 103 TYR A O 1
ATOM 835 N N . ILE A 1 104 ? 24.702 13.356 -47.504 1.00 53.50 104 ILE A N 1
ATOM 836 C CA . ILE A 1 104 ? 25.914 14.063 -47.039 1.00 53.50 104 ILE A CA 1
ATOM 837 C C . ILE A 1 104 ? 27.121 13.862 -47.978 1.00 53.50 104 ILE A C 1
ATOM 839 O O . ILE A 1 104 ? 28.072 14.633 -47.931 1.00 53.50 104 ILE A O 1
ATOM 843 N N . ARG A 1 105 ? 27.101 12.884 -48.898 1.00 46.53 105 ARG A N 1
ATOM 844 C CA . ARG A 1 105 ? 28.254 12.630 -49.789 1.00 46.53 105 ARG A CA 1
ATOM 845 C C . ARG A 1 105 ? 28.287 13.488 -51.065 1.00 46.53 105 ARG A C 1
ATOM 847 O O . ARG A 1 105 ? 29.251 13.397 -51.818 1.00 46.53 105 ARG A O 1
ATOM 854 N N . GLN A 1 106 ? 27.260 14.295 -51.340 1.00 47.53 106 GLN A N 1
ATOM 855 C CA . GLN A 1 106 ? 27.238 15.170 -52.525 1.00 47.53 106 GLN A CA 1
ATOM 856 C C . GLN A 1 106 ? 27.812 16.570 -52.273 1.00 47.53 106 GLN A C 1
ATOM 858 O O . GLN A 1 106 ? 28.106 17.269 -53.235 1.00 47.53 106 GLN A O 1
ATOM 863 N N . ALA A 1 107 ? 28.035 16.963 -51.016 1.00 49.06 107 ALA A N 1
ATOM 864 C CA . ALA A 1 107 ? 28.572 18.284 -50.681 1.00 49.06 107 ALA A CA 1
ATOM 865 C C . ALA A 1 107 ? 30.113 18.351 -50.633 1.00 49.06 107 ALA A C 1
ATOM 867 O O . ALA A 1 107 ? 30.662 19.442 -50.566 1.00 49.06 107 ALA A O 1
ATOM 868 N N . GLU A 1 108 ? 30.817 17.214 -50.684 1.00 51.91 108 GLU A N 1
ATOM 869 C CA . GLU A 1 108 ? 32.289 17.169 -50.565 1.00 51.91 108 GLU A CA 1
ATOM 870 C C . GLU A 1 108 ? 33.025 16.990 -51.909 1.00 51.91 108 GLU A C 1
ATOM 872 O O . GLU A 1 108 ? 34.234 16.773 -51.930 1.00 51.91 108 GLU A O 1
ATOM 877 N N . MET A 1 109 ? 32.325 17.076 -53.048 1.00 54.56 109 MET A N 1
ATOM 878 C CA . MET A 1 109 ? 32.933 17.007 -54.392 1.00 54.56 109 MET A CA 1
ATOM 879 C C . MET A 1 109 ? 32.515 18.178 -55.295 1.00 54.56 109 MET A C 1
ATOM 881 O O . MET A 1 109 ? 32.222 17.986 -56.477 1.00 54.56 109 MET A O 1
ATOM 885 N N . SER A 1 110 ? 32.455 19.397 -54.761 1.00 44.31 110 SER A N 1
ATOM 886 C CA . SER A 1 110 ? 32.306 20.629 -55.554 1.00 44.31 110 SER A CA 1
ATOM 887 C C . SER A 1 110 ? 33.160 21.752 -54.995 1.00 44.31 110 SER A C 1
ATOM 889 O O . SER A 1 110 ? 33.287 21.821 -53.754 1.00 44.31 110 SER A O 1
#

Secondary structure (DSSP, 8-state):
-HHHHHHHHHHHTT-HHHHHHHHHHHHHHHHHTT--HHHHHHHHHHHHHHHHHHHHHTT---GGGGGGHHHHHHHHHHHHHHHHHHSPPTTSS--SS----TTGGGSS--

Radius of gyration: 23.58 Å; chains: 1; bounding box: 51×30×73 Å

Foldseek 3Di:
DLVLLVQLLVCVVPPPVSNVVSLVVVLVVCVVVVNDLVVLVVSLCVVLVVVCVVCVVVVHDSPCSVVCVVSSVSSSVSNVVVVVVVDPPPPPPDPPDDPPPVPVVVVPPD